Protein AF-A0A3D5Q464-F1 (afdb_monomer_lite)

Foldseek 3Di:
DVVQLVQCVVVVNPPSVVLVCVLPPPDDDDLVSQLVSLVPDPDDPVSSVVSNPDDPVPPPPCVVVVVVVD

Sequence (70 aa):
AEPIQTVMRRYNIEKPYEKLKDLTRGKAMTPELIRNFLETLEIPEEARAELQALTPDNYIGNAVAQAKNI

Radius of gyration: 13.62 Å; chains: 1; bounding box: 32×26×37 Å

Structure (mmCIF, N/CA/C/O backbone):
data_AF-A0A3D5Q464-F1
#
_entry.id   AF-A0A3D5Q464-F1
#
loop_
_atom_site.group_PDB
_atom_site.id
_atom_site.type_symbol
_atom_site.label_atom_id
_atom_site.label_alt_id
_atom_site.label_comp_id
_atom_site.label_asym_id
_atom_site.label_entity_id
_atom_site.label_seq_id
_atom_site.pdbx_PDB_ins_code
_atom_site.Cartn_x
_atom_site.Cartn_y
_atom_site.Cartn_z
_atom_site.occupancy
_atom_site.B_iso_or_equiv
_atom_site.auth_seq_id
_atom_site.auth_comp_id
_atom_site.auth_asym_id
_atom_site.auth_atom_id
_atom_site.pdbx_PDB_model_num
ATOM 1 N N . ALA A 1 1 ? 2.639 4.339 -0.419 1.00 70.69 1 ALA A N 1
ATOM 2 C CA . ALA A 1 1 ? 1.283 4.084 0.124 1.00 70.69 1 ALA A CA 1
ATOM 3 C C . ALA A 1 1 ? 0.304 3.630 -0.971 1.00 70.69 1 ALA A C 1
ATOM 5 O O . ALA A 1 1 ? -0.505 2.749 -0.722 1.00 70.69 1 ALA A O 1
ATOM 6 N N . GLU A 1 2 ? 0.416 4.158 -2.194 1.00 84.94 2 GLU A N 1
ATOM 7 C CA . GLU A 1 2 ? -0.366 3.749 -3.374 1.00 84.94 2 GLU A CA 1
ATOM 8 C C . GLU A 1 2 ? -0.553 2.228 -3.612 1.00 84.94 2 GLU A C 1
ATOM 10 O O . GLU A 1 2 ? -1.703 1.845 -3.828 1.00 84.94 2 GLU A O 1
ATOM 15 N N . PRO A 1 3 ? 0.466 1.340 -3.532 1.00 86.50 3 PRO A N 1
ATOM 16 C CA . PRO A 1 3 ? 0.272 -0.076 -3.881 1.00 86.50 3 PRO A CA 1
ATOM 17 C C . PRO A 1 3 ? -0.769 -0.769 -2.996 1.00 86.50 3 PRO A C 1
ATOM 19 O O . PRO A 1 3 ? -1.613 -1.516 -3.487 1.00 86.50 3 PRO A O 1
ATOM 22 N N . ILE A 1 4 ? -0.775 -0.437 -1.702 1.00 88.88 4 ILE A N 1
ATOM 23 C CA . ILE A 1 4 ? -1.758 -0.938 -0.739 1.00 88.88 4 ILE A CA 1
ATOM 24 C C . ILE A 1 4 ? -3.163 -0.457 -1.133 1.00 88.88 4 ILE A C 1
ATOM 26 O O . ILE A 1 4 ? -4.098 -1.251 -1.188 1.00 88.88 4 ILE A O 1
ATOM 30 N N . GLN A 1 5 ? -3.311 0.823 -1.496 1.00 90.12 5 GLN A N 1
ATOM 31 C CA . GLN A 1 5 ? -4.593 1.387 -1.934 1.00 90.12 5 GLN A CA 1
ATOM 32 C C . GLN A 1 5 ? -5.135 0.704 -3.199 1.00 90.12 5 GLN A C 1
ATOM 34 O O . GLN A 1 5 ? -6.341 0.485 -3.314 1.00 90.12 5 GLN A O 1
ATOM 39 N N . THR A 1 6 ? -4.263 0.392 -4.158 1.00 90.69 6 THR A N 1
ATOM 40 C CA . THR A 1 6 ? -4.641 -0.268 -5.414 1.00 90.69 6 THR A CA 1
ATOM 41 C C . THR A 1 6 ? -5.129 -1.692 -5.166 1.00 90.69 6 THR A C 1
ATOM 43 O O . THR A 1 6 ? -6.174 -2.075 -5.694 1.00 90.69 6 THR A O 1
ATOM 46 N N . VAL A 1 7 ? -4.445 -2.454 -4.307 1.00 90.88 7 VAL A N 1
ATOM 47 C CA . VAL A 1 7 ? -4.888 -3.803 -3.924 1.00 90.88 7 VAL A CA 1
ATOM 48 C C . VAL A 1 7 ? -6.218 -3.758 -3.172 1.00 90.88 7 VAL A C 1
ATOM 50 O O . VAL A 1 7 ? -7.124 -4.524 -3.487 1.00 90.88 7 VAL A O 1
ATOM 53 N N . MET A 1 8 ? -6.395 -2.806 -2.255 1.00 92.62 8 MET A N 1
ATOM 54 C CA . MET A 1 8 ? -7.675 -2.615 -1.567 1.00 92.62 8 MET A CA 1
ATOM 55 C C . MET A 1 8 ? -8.827 -2.347 -2.550 1.00 92.62 8 MET A C 1
ATOM 57 O O . MET A 1 8 ? -9.909 -2.901 -2.387 1.00 92.62 8 MET A O 1
ATOM 61 N N . ARG A 1 9 ? -8.598 -1.549 -3.605 1.00 92.44 9 ARG A N 1
ATOM 62 C CA . ARG A 1 9 ? -9.598 -1.320 -4.664 1.00 92.44 9 ARG A CA 1
ATOM 63 C C . ARG A 1 9 ? -9.899 -2.582 -5.468 1.00 92.44 9 ARG A C 1
ATOM 65 O O . ARG A 1 9 ? -11.059 -2.807 -5.789 1.00 92.44 9 ARG A O 1
ATOM 72 N N . ARG A 1 10 ? -8.880 -3.390 -5.784 1.00 93.06 10 ARG A N 1
ATOM 73 C CA . ARG A 1 10 ? -9.034 -4.659 -6.518 1.00 93.06 10 ARG A CA 1
ATOM 74 C C . ARG A 1 10 ? -9.943 -5.645 -5.779 1.00 93.06 10 ARG A C 1
ATOM 76 O O . ARG A 1 10 ? -10.681 -6.369 -6.433 1.00 93.06 10 ARG A O 1
ATOM 83 N N . TYR A 1 11 ? -9.890 -5.657 -4.449 1.00 92.75 11 TYR A N 1
ATOM 84 C CA . TYR A 1 11 ? -10.695 -6.543 -3.602 1.00 92.75 11 TYR A CA 1
ATOM 85 C C . TYR A 1 11 ? -11.932 -5.862 -3.000 1.00 92.75 11 TYR A C 1
ATOM 87 O O . TYR A 1 11 ? -12.473 -6.342 -2.012 1.00 92.75 11 TYR A O 1
ATOM 95 N N . ASN A 1 12 ? -12.390 -4.743 -3.575 1.00 91.94 12 ASN A N 1
ATOM 96 C CA . ASN A 1 12 ? -13.597 -4.030 -3.140 1.00 91.94 12 ASN A CA 1
ATOM 97 C C . ASN A 1 12 ? -13.608 -3.624 -1.651 1.00 91.94 12 ASN A C 1
ATOM 99 O O . ASN A 1 12 ? -14.673 -3.442 -1.064 1.00 91.94 12 ASN A O 1
ATOM 103 N N . ILE A 1 13 ? -12.437 -3.413 -1.041 1.00 90.56 13 ILE A N 1
ATOM 104 C CA . ILE A 1 13 ? -12.350 -2.897 0.327 1.00 90.56 13 ILE A CA 1
ATOM 105 C C . ILE A 1 13 ? -12.893 -1.468 0.350 1.00 90.56 13 ILE A C 1
ATOM 107 O O . ILE A 1 13 ? -12.436 -0.595 -0.395 1.00 90.56 13 ILE A O 1
ATOM 111 N N . GLU A 1 14 ? -13.846 -1.212 1.243 1.00 91.31 14 GLU A N 1
ATOM 112 C CA . GLU A 1 14 ? -14.458 0.104 1.373 1.00 91.31 14 GLU A CA 1
ATOM 113 C C . GLU A 1 14 ? -13.454 1.177 1.806 1.00 91.31 14 GLU A C 1
ATOM 115 O O . GLU A 1 14 ? -12.572 0.952 2.642 1.00 91.31 14 GLU A O 1
ATOM 120 N N . LYS A 1 15 ? -13.644 2.386 1.265 1.00 90.06 15 LYS A N 1
ATOM 121 C CA . LYS A 1 15 ? -12.914 3.605 1.652 1.00 90.06 15 LYS A CA 1
ATOM 122 C C . LYS A 1 15 ? -11.384 3.409 1.714 1.00 90.06 15 LYS A C 1
ATOM 124 O O . LYS A 1 15 ? -10.752 3.760 2.714 1.00 90.06 15 LYS A O 1
ATOM 129 N N . PRO A 1 16 ? -10.748 2.904 0.640 1.00 90.19 16 PRO A N 1
ATOM 130 C CA . PRO A 1 16 ? -9.343 2.506 0.675 1.00 90.19 16 PRO A CA 1
ATOM 131 C C . PRO A 1 16 ? -8.399 3.684 0.940 1.00 90.19 16 PRO A C 1
ATOM 133 O O . PRO A 1 16 ? -7.410 3.549 1.653 1.00 90.19 16 PRO A O 1
ATOM 136 N N . TYR A 1 17 ? -8.744 4.861 0.416 1.00 89.38 17 TYR A N 1
ATOM 137 C CA . TYR A 1 17 ? -8.008 6.095 0.674 1.00 89.38 17 TYR A CA 1
ATOM 138 C C . TYR A 1 17 ? -8.117 6.548 2.138 1.00 89.38 17 TYR A C 1
ATOM 140 O O . TYR A 1 17 ? -7.105 6.917 2.726 1.00 89.38 17 TYR A O 1
ATOM 148 N N . GLU A 1 18 ? -9.313 6.508 2.742 1.00 90.50 18 GLU A N 1
ATOM 149 C CA .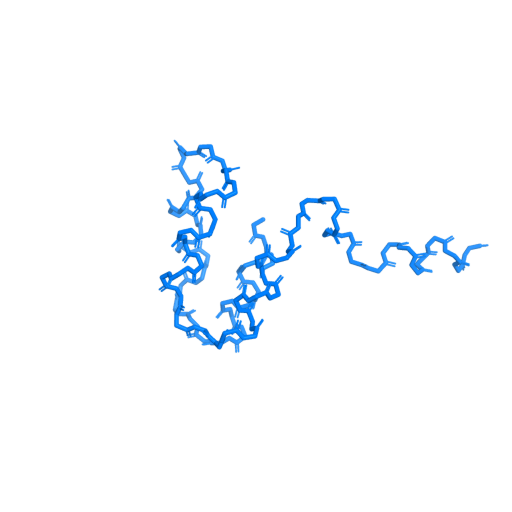 GLU A 1 18 ? -9.507 6.967 4.127 1.00 90.50 18 GLU A CA 1
ATOM 150 C C . GLU A 1 18 ? -8.761 6.066 5.114 1.00 90.50 18 GLU A C 1
ATOM 152 O O . GLU A 1 18 ? -7.968 6.564 5.907 1.00 90.50 18 GLU A O 1
ATOM 157 N N . LYS A 1 19 ? -8.901 4.740 4.982 1.00 89.81 19 LYS A N 1
ATOM 158 C CA . LYS A 1 19 ? -8.179 3.759 5.813 1.00 89.81 19 LYS A CA 1
ATOM 159 C C . LYS A 1 19 ? -6.660 3.957 5.758 1.00 89.81 19 LYS A C 1
ATOM 161 O O . LYS A 1 19 ? -5.978 3.889 6.778 1.00 89.81 19 LYS A O 1
ATOM 166 N N . LEU A 1 20 ? -6.126 4.228 4.568 1.00 88.62 20 LEU A N 1
ATOM 167 C CA . LEU A 1 20 ? -4.696 4.449 4.380 1.00 88.62 20 LEU A CA 1
ATOM 168 C C . LEU A 1 20 ? -4.240 5.814 4.913 1.00 88.62 20 LEU A C 1
ATOM 170 O O . LEU A 1 20 ? -3.155 5.925 5.480 1.00 88.62 20 LEU A O 1
ATOM 174 N N . LYS A 1 21 ? -5.068 6.852 4.763 1.00 89.25 21 LYS A N 1
ATOM 175 C CA . LYS A 1 21 ? -4.823 8.176 5.341 1.00 89.25 21 LYS A CA 1
ATOM 176 C C . LYS A 1 21 ? -4.799 8.114 6.866 1.00 89.25 21 LYS A C 1
ATOM 178 O O . LYS A 1 21 ? -3.923 8.717 7.476 1.00 89.25 21 LYS A O 1
ATOM 183 N N . ASP A 1 22 ? -5.707 7.366 7.479 1.00 89.69 22 ASP A N 1
ATOM 184 C CA . ASP A 1 22 ? -5.749 7.190 8.932 1.00 89.69 22 ASP A CA 1
ATOM 185 C C . ASP A 1 22 ? -4.523 6.428 9.456 1.00 89.69 22 ASP A C 1
ATOM 187 O O . ASP A 1 22 ? -4.022 6.723 10.543 1.00 89.69 22 ASP A O 1
ATOM 191 N N . LEU A 1 23 ? -3.981 5.500 8.660 1.00 87.00 23 LEU A N 1
ATOM 192 C CA . LEU A 1 23 ? -2.727 4.812 8.968 1.00 87.00 23 LEU A CA 1
ATOM 193 C C . LEU A 1 23 ? -1.519 5.760 8.936 1.00 87.00 23 LEU A C 1
ATOM 195 O O . LEU A 1 23 ? -0.644 5.674 9.796 1.00 87.00 23 LEU A O 1
ATOM 199 N N . THR A 1 24 ? -1.453 6.642 7.936 1.00 86.19 24 THR A N 1
ATOM 200 C CA . THR A 1 24 ? -0.281 7.496 7.680 1.00 86.19 24 THR A CA 1
ATOM 201 C C . THR A 1 24 ? -0.313 8.818 8.449 1.00 86.19 24 THR A C 1
ATOM 203 O O . THR A 1 24 ? 0.720 9.473 8.603 1.00 86.19 24 THR A O 1
ATOM 206 N N . ARG A 1 25 ? -1.478 9.244 8.950 1.00 90.19 25 ARG A N 1
ATOM 207 C CA . ARG A 1 25 ? -1.643 10.546 9.603 1.00 90.19 25 ARG A CA 1
ATOM 208 C C . ARG A 1 25 ? -0.952 10.584 10.965 1.00 90.19 25 ARG A C 1
ATOM 210 O O . ARG A 1 25 ? -1.375 9.931 11.913 1.00 90.19 25 ARG A O 1
ATOM 217 N N . GLY A 1 26 ? 0.079 11.424 11.071 1.00 87.19 26 GLY A N 1
ATOM 218 C CA . GLY A 1 26 ? 0.777 11.701 12.331 1.00 87.19 26 GLY A CA 1
ATOM 219 C C . GLY A 1 26 ? 1.625 10.540 12.861 1.00 87.19 26 GLY A C 1
ATOM 220 O O . GLY A 1 26 ? 2.028 10.580 14.020 1.00 87.19 26 GLY A O 1
ATOM 221 N N . LYS A 1 27 ? 1.891 9.514 12.040 1.00 84.12 27 LYS A N 1
ATOM 222 C CA . LYS A 1 27 ? 2.678 8.329 12.407 1.00 84.12 27 LYS A CA 1
ATOM 223 C C . LYS A 1 27 ? 3.854 8.144 11.454 1.00 84.12 27 LYS A C 1
ATOM 225 O O . LYS A 1 27 ? 3.730 8.380 10.254 1.00 84.12 27 LYS A O 1
ATOM 230 N N . ALA A 1 28 ? 4.987 7.688 11.987 1.00 86.25 28 ALA A N 1
ATOM 231 C CA . ALA A 1 28 ? 6.100 7.234 11.164 1.00 86.25 28 ALA A CA 1
ATOM 232 C C . ALA A 1 28 ? 5.704 5.944 10.435 1.00 86.25 28 ALA A C 1
ATOM 234 O O . ALA A 1 28 ? 5.131 5.032 11.032 1.00 86.25 28 ALA A O 1
ATOM 235 N N . MET A 1 29 ? 6.004 5.873 9.141 1.00 85.69 29 MET A N 1
ATOM 236 C CA . MET A 1 29 ? 5.663 4.719 8.319 1.00 85.69 29 MET A CA 1
ATOM 237 C C . MET A 1 29 ? 6.729 3.634 8.478 1.00 85.69 29 MET A C 1
ATOM 239 O O . MET A 1 29 ? 7.720 3.633 7.752 1.00 85.69 29 MET A O 1
ATOM 243 N N . THR A 1 30 ? 6.548 2.745 9.456 1.00 89.75 30 THR A N 1
ATOM 244 C CA . THR A 1 30 ? 7.477 1.631 9.702 1.00 89.75 30 THR A CA 1
ATOM 245 C C . THR A 1 30 ? 6.988 0.330 9.055 1.00 89.75 30 THR A C 1
ATOM 247 O O . THR A 1 30 ? 5.782 0.173 8.822 1.00 89.75 30 THR A O 1
ATOM 250 N N . PRO A 1 31 ? 7.889 -0.630 8.773 1.00 87.38 31 PRO A N 1
ATOM 251 C CA . PRO A 1 31 ? 7.507 -1.944 8.255 1.00 87.38 31 PRO A CA 1
ATOM 252 C C . PRO A 1 31 ? 6.494 -2.673 9.148 1.00 87.38 31 PRO A C 1
ATOM 254 O O . PRO A 1 31 ? 5.568 -3.305 8.647 1.00 87.38 31 PRO A O 1
ATOM 257 N N . GLU A 1 32 ? 6.628 -2.556 10.469 1.00 90.31 32 GLU A N 1
ATOM 258 C CA . GLU A 1 32 ? 5.734 -3.181 11.448 1.00 90.31 32 GLU A CA 1
ATOM 259 C C . GLU A 1 32 ? 4.333 -2.570 11.385 1.00 90.31 32 GLU A C 1
ATOM 261 O O . GLU A 1 32 ? 3.342 -3.298 11.400 1.00 90.31 32 GLU A O 1
ATOM 266 N N . LEU A 1 33 ? 4.239 -1.238 11.260 1.00 90.62 33 LEU A N 1
ATOM 267 C CA . LEU A 1 33 ? 2.963 -0.539 11.110 1.00 90.62 33 LEU A CA 1
ATOM 268 C C . LEU A 1 33 ? 2.224 -1.009 9.850 1.00 90.62 33 LEU A C 1
ATOM 270 O O . LEU A 1 33 ? 1.022 -1.268 9.904 1.00 90.62 33 LEU A O 1
ATOM 274 N N . ILE A 1 34 ? 2.943 -1.145 8.731 1.00 90.06 34 ILE A N 1
ATOM 275 C CA . ILE A 1 34 ? 2.372 -1.634 7.472 1.00 90.06 34 ILE A CA 1
ATOM 276 C C . ILE A 1 34 ? 1.933 -3.093 7.613 1.00 90.06 34 ILE A C 1
ATOM 278 O O . ILE A 1 34 ? 0.804 -3.410 7.250 1.00 90.06 34 ILE A O 1
ATOM 282 N N . ARG A 1 35 ? 2.773 -3.977 8.170 1.00 90.38 35 ARG A N 1
ATOM 283 C CA . ARG A 1 35 ? 2.423 -5.395 8.373 1.00 90.38 35 ARG A CA 1
ATOM 284 C C . ARG A 1 35 ? 1.165 -5.549 9.217 1.00 90.38 35 ARG A C 1
ATOM 286 O O . ARG A 1 35 ? 0.235 -6.223 8.789 1.00 90.38 35 ARG A O 1
ATOM 293 N N . ASN A 1 36 ? 1.097 -4.852 10.349 1.00 91.75 36 ASN A N 1
ATOM 294 C CA . ASN A 1 36 ? -0.081 -4.867 11.214 1.00 91.75 36 ASN A CA 1
ATOM 295 C C . ASN A 1 36 ? -1.330 -4.361 10.486 1.00 91.75 36 ASN A C 1
ATOM 297 O O . ASN A 1 36 ? -2.413 -4.893 10.692 1.00 91.75 36 ASN A O 1
ATOM 301 N N . PHE A 1 37 ? -1.199 -3.359 9.613 1.00 91.50 37 PHE A N 1
ATOM 302 C CA . PHE A 1 37 ? -2.319 -2.893 8.800 1.00 91.50 37 PHE A CA 1
ATOM 303 C C . PHE A 1 37 ? -2.781 -3.944 7.784 1.00 91.50 37 PHE A C 1
ATOM 305 O O . PHE A 1 37 ? -3.981 -4.179 7.664 1.00 91.50 37 PHE A O 1
ATOM 312 N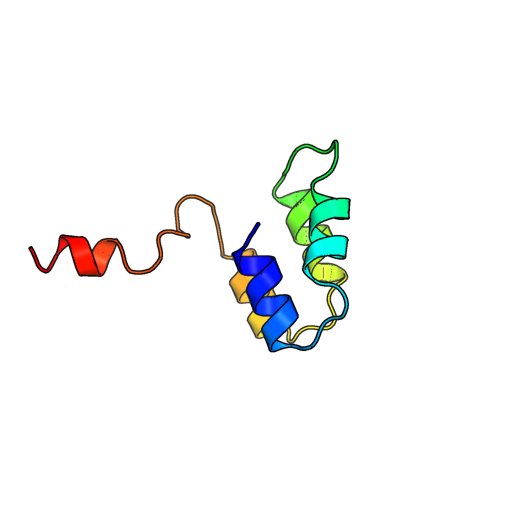 N . LEU A 1 38 ? -1.854 -4.603 7.085 1.00 91.50 38 LEU A N 1
ATOM 313 C CA . LEU A 1 38 ? -2.176 -5.656 6.118 1.00 91.50 38 LEU A CA 1
ATOM 314 C C . LEU A 1 38 ? -2.905 -6.839 6.768 1.00 91.50 38 LEU A C 1
ATOM 316 O O . LEU A 1 38 ? -3.786 -7.421 6.139 1.00 91.50 38 LEU A O 1
ATOM 320 N N . GLU A 1 39 ? -2.597 -7.143 8.032 1.00 91.38 39 GLU A N 1
ATOM 321 C CA . GLU A 1 39 ? -3.303 -8.170 8.805 1.00 91.38 39 GLU A CA 1
ATOM 322 C C . GLU A 1 39 ? -4.797 -7.865 8.991 1.00 91.38 39 GLU A C 1
ATOM 324 O O . GLU A 1 39 ? -5.617 -8.782 9.009 1.00 91.38 39 GLU A O 1
ATOM 329 N N . THR A 1 40 ? -5.166 -6.581 9.054 1.00 91.19 40 THR A N 1
ATOM 330 C CA . THR A 1 40 ? -6.563 -6.135 9.210 1.00 91.19 40 THR A CA 1
ATOM 331 C C . THR A 1 40 ? -7.380 -6.158 7.919 1.00 91.19 40 THR A C 1
ATOM 333 O O . THR A 1 40 ? -8.585 -5.909 7.957 1.00 91.19 40 THR A O 1
ATOM 336 N N . LEU A 1 41 ? -6.748 -6.401 6.766 1.00 90.31 41 LEU A N 1
ATOM 337 C CA . LEU A 1 41 ? -7.429 -6.395 5.476 1.00 90.31 41 LEU A CA 1
ATOM 338 C C . LEU A 1 41 ? -7.988 -7.782 5.147 1.00 90.31 41 LEU A C 1
ATOM 340 O O . LEU A 1 41 ? -7.257 -8.776 5.139 1.00 90.31 41 LEU A O 1
ATOM 344 N N . GLU A 1 42 ? -9.270 -7.823 4.787 1.00 91.06 42 GLU A N 1
ATOM 345 C CA . GLU A 1 42 ? -9.954 -9.005 4.250 1.00 91.06 42 GLU A CA 1
ATOM 346 C C . GLU A 1 42 ? -9.580 -9.214 2.773 1.00 91.06 42 GLU A C 1
ATOM 348 O O . GLU A 1 42 ? -10.374 -9.002 1.860 1.00 91.06 42 GLU A O 1
ATOM 353 N N . ILE A 1 43 ? -8.319 -9.572 2.535 1.00 92.12 43 ILE A N 1
ATOM 354 C CA . ILE A 1 43 ? -7.765 -9.889 1.213 1.00 92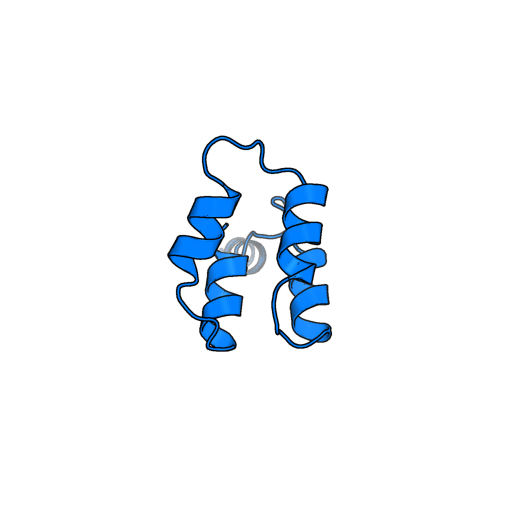.12 43 ILE A CA 1
ATOM 355 C C . ILE A 1 43 ? -7.189 -11.311 1.213 1.00 92.12 43 ILE A C 1
ATOM 357 O O . ILE A 1 43 ? -6.799 -11.800 2.277 1.00 92.12 43 ILE A O 1
ATOM 361 N N . PRO A 1 44 ? -7.091 -11.975 0.046 1.00 94.94 44 PRO A N 1
ATOM 362 C CA . PRO A 1 44 ? -6.445 -13.280 -0.060 1.00 94.94 44 PRO A CA 1
ATOM 363 C C . PRO A 1 44 ? -5.009 -13.271 0.475 1.00 94.94 44 PRO A C 1
ATOM 365 O O . PRO A 1 44 ? -4.294 -12.274 0.345 1.00 94.94 44 PRO A O 1
ATOM 368 N N . GLU A 1 45 ? -4.572 -14.406 1.024 1.00 92.50 45 GLU A N 1
ATOM 369 C CA . GLU A 1 45 ? -3.226 -14.571 1.590 1.00 92.50 45 GLU A CA 1
ATOM 370 C C . GLU A 1 45 ? -2.127 -14.273 0.563 1.00 92.50 45 GLU A C 1
ATOM 372 O O . GLU A 1 45 ? -1.169 -13.574 0.873 1.00 92.50 45 GLU A O 1
ATOM 377 N N . GLU A 1 46 ? -2.312 -14.706 -0.685 1.00 92.38 46 GLU A N 1
ATOM 378 C CA . GLU A 1 46 ? -1.390 -14.421 -1.789 1.00 92.38 46 GLU A CA 1
ATOM 379 C C . GLU A 1 46 ? -1.200 -12.910 -1.999 1.00 92.38 46 GLU A C 1
ATOM 381 O O . GLU A 1 46 ? -0.075 -12.414 -2.021 1.00 92.38 46 GLU A O 1
ATOM 386 N N . ALA A 1 47 ? -2.295 -12.145 -2.040 1.00 91.44 47 ALA A N 1
ATOM 387 C CA . ALA A 1 47 ? -2.232 -10.692 -2.184 1.00 91.44 47 ALA A CA 1
ATOM 388 C C . ALA A 1 47 ? -1.580 -10.010 -0.974 1.00 91.44 47 ALA A C 1
ATOM 390 O O . ALA A 1 47 ? -0.894 -8.995 -1.110 1.00 91.44 47 ALA A O 1
ATOM 391 N N . ARG A 1 48 ? -1.789 -10.560 0.225 1.00 93.50 48 ARG A N 1
ATOM 392 C CA . ARG A 1 48 ? -1.123 -10.088 1.439 1.00 93.50 48 ARG A CA 1
ATOM 393 C C . ARG A 1 48 ? 0.381 -10.350 1.376 1.00 93.50 48 ARG A C 1
ATOM 395 O O . ARG A 1 48 ? 1.151 -9.446 1.693 1.00 93.50 48 ARG A O 1
ATOM 402 N N . ALA A 1 49 ? 0.793 -11.538 0.940 1.00 92.94 49 ALA A N 1
ATOM 403 C CA . ALA A 1 49 ? 2.193 -11.911 0.785 1.00 92.94 49 ALA A CA 1
ATOM 404 C C . ALA A 1 49 ? 2.905 -11.022 -0.248 1.00 92.94 49 ALA A C 1
ATOM 406 O O . ALA A 1 49 ? 3.991 -10.514 0.034 1.00 92.94 49 ALA A O 1
ATOM 407 N N . GLU A 1 50 ? 2.267 -10.743 -1.390 1.00 91.25 50 GLU A N 1
ATOM 408 C CA . GLU A 1 50 ? 2.780 -9.790 -2.386 1.00 91.25 50 GLU A CA 1
ATOM 409 C C . GLU A 1 50 ? 3.010 -8.400 -1.776 1.00 91.25 50 GLU A C 1
ATOM 411 O O . GLU A 1 50 ? 4.083 -7.815 -1.933 1.00 91.25 50 GLU A O 1
ATOM 416 N N . LEU A 1 51 ? 2.031 -7.877 -1.028 1.00 91.56 51 LEU A N 1
ATOM 417 C CA . LEU A 1 51 ? 2.152 -6.576 -0.365 1.00 91.56 51 LEU A CA 1
ATOM 418 C C . LEU A 1 51 ? 3.229 -6.557 0.729 1.00 91.56 51 LEU A C 1
ATOM 420 O O . LEU A 1 51 ? 3.863 -5.523 0.929 1.00 91.56 51 LEU A O 1
ATOM 424 N N . GLN A 1 52 ? 3.449 -7.669 1.434 1.00 91.44 52 GLN A N 1
ATOM 425 C CA . GLN A 1 52 ? 4.496 -7.789 2.454 1.00 91.44 52 GLN A CA 1
ATOM 426 C C . GLN A 1 52 ? 5.906 -7.905 1.858 1.00 91.44 52 GLN A C 1
ATOM 428 O O . GLN A 1 52 ? 6.874 -7.523 2.518 1.00 91.44 52 GLN A O 1
ATOM 433 N N . ALA A 1 53 ? 6.028 -8.420 0.632 1.00 91.38 53 ALA A N 1
ATOM 434 C CA . ALA A 1 53 ? 7.289 -8.497 -0.099 1.00 91.38 53 ALA A CA 1
ATOM 435 C C . ALA A 1 53 ? 7.702 -7.150 -0.723 1.00 91.38 53 ALA A C 1
ATOM 437 O O . ALA A 1 53 ? 8.866 -6.974 -1.094 1.00 91.38 53 ALA A O 1
ATOM 438 N N . LEU A 1 54 ? 6.776 -6.191 -0.840 1.00 90.56 54 LEU A N 1
ATOM 439 C CA . LEU A 1 54 ? 7.070 -4.859 -1.360 1.00 90.56 54 LEU A CA 1
ATOM 440 C C . LEU A 1 54 ? 7.898 -4.028 -0.373 1.00 90.56 54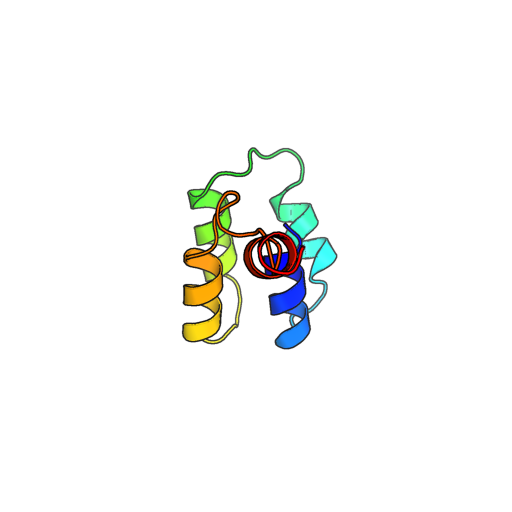 LEU A C 1
ATOM 442 O O . LEU A 1 54 ? 7.589 -3.900 0.811 1.00 90.56 54 LEU A O 1
ATOM 446 N N . THR A 1 55 ? 8.923 -3.382 -0.909 1.00 89.81 55 THR A N 1
ATOM 447 C CA . THR A 1 55 ? 9.778 -2.403 -0.245 1.00 89.81 55 THR A CA 1
ATOM 448 C C . THR A 1 55 ? 9.876 -1.154 -1.122 1.00 89.81 55 THR A C 1
ATOM 450 O O . THR A 1 55 ? 9.623 -1.219 -2.326 1.00 89.81 55 THR A O 1
ATOM 453 N N . PRO A 1 56 ? 10.255 0.009 -0.565 1.00 88.75 56 PRO A N 1
ATOM 454 C CA . PRO A 1 56 ? 10.507 1.196 -1.382 1.00 88.75 56 PRO A CA 1
ATOM 455 C C . PRO A 1 56 ? 11.500 0.943 -2.528 1.00 88.75 56 PRO A C 1
ATOM 457 O O . PRO A 1 56 ? 11.305 1.467 -3.619 1.00 88.75 56 PRO A O 1
ATOM 460 N N . ASP A 1 57 ? 12.504 0.090 -2.304 1.00 91.44 57 ASP A N 1
ATOM 461 C CA . ASP A 1 57 ? 13.562 -0.203 -3.278 1.00 91.44 57 ASP A CA 1
ATOM 462 C C . ASP A 1 57 ? 13.088 -1.083 -4.443 1.00 91.44 57 ASP A C 1
ATOM 464 O O . ASP A 1 57 ? 13.586 -0.949 -5.560 1.00 91.44 57 ASP A O 1
ATOM 468 N N . ASN A 1 58 ? 12.133 -1.991 -4.202 1.00 90.75 58 ASN A N 1
ATOM 469 C CA . ASN A 1 58 ? 11.603 -2.877 -5.243 1.00 90.75 58 ASN A CA 1
ATOM 470 C C . ASN A 1 58 ? 10.297 -2.362 -5.874 1.00 90.75 58 ASN A C 1
ATOM 472 O O . ASN A 1 58 ? 9.871 -2.871 -6.913 1.00 90.75 58 ASN A O 1
ATOM 476 N N . TYR A 1 59 ? 9.695 -1.309 -5.316 1.00 90.88 59 TYR A N 1
ATOM 477 C CA . TYR A 1 59 ? 8.508 -0.658 -5.864 1.00 90.88 59 TYR A CA 1
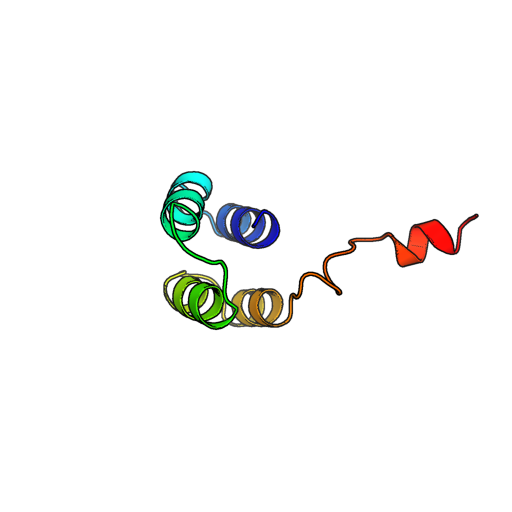ATOM 478 C C . TYR A 1 59 ? 8.865 0.353 -6.971 1.00 90.88 59 TYR A C 1
ATOM 480 O O . TYR A 1 59 ? 8.558 1.540 -6.890 1.00 90.88 59 TYR A O 1
ATOM 488 N N . ILE A 1 60 ? 9.521 -0.134 -8.028 1.00 93.56 60 ILE A N 1
ATOM 489 C CA . ILE A 1 60 ? 9.993 0.672 -9.173 1.00 93.56 60 ILE A CA 1
ATOM 490 C C . ILE A 1 60 ? 9.208 0.420 -10.472 1.00 93.56 60 ILE A C 1
ATOM 492 O O . ILE A 1 60 ? 9.567 0.926 -11.535 1.00 93.56 60 ILE A O 1
ATOM 496 N N . GLY A 1 61 ? 8.139 -0.377 -10.416 1.00 91.25 61 GLY A N 1
ATOM 497 C CA . GLY A 1 61 ? 7.319 -0.703 -11.584 1.00 91.25 61 GLY A CA 1
ATOM 498 C C . GLY A 1 61 ? 8.132 -1.350 -12.712 1.00 91.25 61 GLY A C 1
ATOM 499 O O . GLY A 1 61 ? 8.925 -2.261 -12.487 1.00 91.25 61 GLY A O 1
ATOM 500 N N . ASN A 1 62 ? 7.950 -0.874 -13.945 1.00 93.06 62 ASN A N 1
ATOM 501 C CA . ASN A 1 62 ? 8.665 -1.367 -15.125 1.00 93.06 62 ASN A CA 1
ATOM 502 C C . ASN A 1 62 ? 9.960 -0.589 -15.435 1.00 93.06 62 ASN A C 1
ATOM 504 O O . ASN A 1 62 ? 10.474 -0.707 -16.550 1.00 93.06 62 ASN A O 1
ATOM 508 N N . ALA A 1 63 ? 10.510 0.169 -14.477 1.00 94.50 63 ALA A N 1
ATOM 509 C CA . ALA A 1 63 ? 11.690 1.015 -14.688 1.00 94.50 63 ALA A CA 1
ATOM 510 C C . ALA A 1 63 ? 12.889 0.248 -15.276 1.00 94.50 63 ALA A C 1
ATOM 512 O O . ALA A 1 63 ? 13.524 0.722 -16.214 1.00 94.50 63 ALA A O 1
ATOM 513 N N . VAL A 1 64 ? 13.161 -0.974 -14.798 1.00 94.31 64 VAL A N 1
ATOM 514 C CA . VAL A 1 64 ? 14.256 -1.818 -15.321 1.00 94.31 64 VAL A CA 1
ATOM 515 C C . VAL A 1 64 ? 14.044 -2.181 -16.792 1.00 94.31 64 VAL A C 1
ATOM 517 O O . VAL A 1 64 ? 15.001 -2.210 -17.561 1.00 94.31 64 VAL A O 1
ATOM 520 N N . ALA A 1 65 ? 12.804 -2.470 -17.193 1.00 95.19 65 ALA A N 1
ATOM 521 C CA . ALA A 1 65 ? 12.486 -2.796 -18.580 1.00 95.19 65 ALA A CA 1
ATOM 522 C C . ALA A 1 65 ? 12.614 -1.560 -19.478 1.00 95.19 65 ALA A C 1
ATOM 524 O O . ALA A 1 65 ? 13.193 -1.650 -20.555 1.00 95.19 65 ALA A O 1
ATOM 525 N N . GLN A 1 66 ? 12.139 -0.399 -19.015 1.00 95.44 66 GLN A N 1
ATOM 526 C CA . GLN A 1 66 ? 12.285 0.859 -19.747 1.00 95.44 66 GLN A CA 1
ATOM 527 C C . GLN A 1 66 ? 13.754 1.243 -19.934 1.00 95.44 66 GLN A C 1
ATOM 529 O O . GLN A 1 66 ? 14.133 1.591 -21.043 1.00 95.44 66 GLN A O 1
ATOM 534 N N . ALA A 1 67 ? 14.588 1.100 -18.900 1.00 95.31 67 ALA A N 1
ATOM 535 C CA . ALA A 1 67 ? 16.016 1.414 -18.965 1.00 95.31 67 ALA A CA 1
ATOM 536 C C . ALA A 1 67 ? 16.805 0.528 -19.947 1.00 95.31 67 ALA A C 1
ATOM 5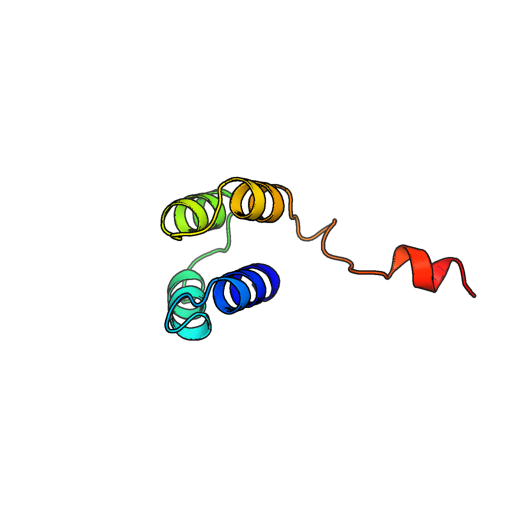38 O O . ALA A 1 67 ? 17.807 0.974 -20.492 1.00 95.31 67 ALA A O 1
ATOM 539 N N . LYS A 1 68 ? 16.372 -0.720 -20.172 1.00 95.31 68 LYS A N 1
ATOM 540 C CA . LYS A 1 68 ? 16.998 -1.652 -21.131 1.00 95.31 68 LYS A CA 1
ATOM 541 C C . LYS A 1 68 ? 16.561 -1.435 -22.581 1.00 95.31 68 LYS A C 1
ATOM 543 O O . LYS A 1 68 ? 17.210 -1.955 -23.480 1.00 95.31 68 LYS A O 1
ATOM 548 N N . ASN A 1 69 ? 15.448 -0.736 -22.792 1.00 92.75 69 ASN A N 1
ATOM 549 C CA . ASN A 1 69 ? 14.850 -0.501 -24.109 1.00 92.75 69 ASN A CA 1
ATOM 550 C C . ASN A 1 69 ? 15.294 0.839 -24.734 1.00 92.75 69 ASN A C 1
ATOM 552 O O . ASN A 1 69 ? 14.645 1.312 -25.668 1.00 92.75 69 ASN A O 1
ATOM 556 N N . ILE A 1 70 ? 16.355 1.450 -24.198 1.00 77.81 70 ILE A N 1
ATOM 557 C CA . ILE A 1 70 ? 16.996 2.686 -24.674 1.00 77.81 70 ILE A CA 1
ATOM 558 C C . ILE A 1 70 ? 18.343 2.313 -25.286 1.00 77.81 70 ILE A C 1
ATOM 560 O O . ILE A 1 70 ? 18.673 2.875 -26.351 1.00 77.81 70 ILE A O 1
#

pLDDT: mean 90.35, std 3.72, range [70.69, 95.44]

Secondary structure (DSSP, 8-state):
-HHHHHHHHHTT-SSHHHHHHHHHTTS---HHHHHHHHHTS---HHHHHHHHH--TTT--TTHHHHHHT-